Protein AF-A0AAE7NKX2-F1 (afdb_monomer_lite)

Structure (mmCIF, N/CA/C/O backbone):
data_AF-A0AAE7NKX2-F1
#
_entry.id   AF-A0AAE7NKX2-F1
#
loop_
_atom_site.group_PDB
_atom_site.id
_atom_site.type_symbol
_atom_site.label_atom_id
_atom_site.label_alt_id
_atom_site.label_comp_id
_atom_site.label_asym_id
_atom_site.label_entity_id
_atom_site.label_seq_id
_atom_site.pdbx_PDB_ins_code
_atom_site.Cartn_x
_atom_site.Cartn_y
_atom_site.Cartn_z
_atom_site.occupancy
_atom_site.B_iso_or_equiv
_atom_site.auth_seq_id
_atom_site.auth_comp_id
_atom_site.auth_asym_id
_atom_site.auth_atom_id
_atom_site.pdbx_PDB_model_num
ATOM 1 N N . MET A 1 1 ? -3.525 2.422 -24.277 1.00 84.62 1 MET A N 1
ATOM 2 C CA . MET A 1 1 ? -3.599 3.412 -23.176 1.00 84.62 1 MET A CA 1
ATOM 3 C C . MET A 1 1 ? -2.216 4.013 -22.944 1.00 84.62 1 MET A C 1
ATOM 5 O O . MET A 1 1 ? -1.229 3.303 -23.113 1.00 84.62 1 MET A O 1
ATOM 9 N N . HIS A 1 2 ? -2.130 5.296 -22.589 1.00 95.62 2 HIS A N 1
ATOM 10 C CA . HIS A 1 2 ? -0.866 5.959 -22.235 1.00 95.62 2 HIS A CA 1
ATOM 11 C C . HIS A 1 2 ? -0.556 5.796 -20.740 1.00 95.62 2 HIS A C 1
ATOM 13 O O . HIS A 1 2 ? -1.452 5.557 -19.936 1.00 95.62 2 HIS A O 1
ATOM 19 N N . CYS A 1 3 ? 0.712 5.939 -20.360 1.00 96.94 3 CYS A N 1
ATOM 20 C CA . CYS A 1 3 ? 1.191 5.737 -18.993 1.00 96.94 3 CYS A CA 1
ATOM 21 C C . CYS A 1 3 ? 0.582 6.697 -17.960 1.00 96.94 3 CYS A C 1
ATOM 23 O O . CYS A 1 3 ? 0.403 6.315 -16.799 1.00 96.94 3 CYS A O 1
ATOM 25 N N . GLY A 1 4 ? 0.379 7.966 -18.323 1.00 97.25 4 GLY A N 1
ATOM 26 C CA . GLY A 1 4 ? -0.253 8.970 -17.462 1.00 97.25 4 GLY A CA 1
ATOM 27 C C . GLY A 1 4 ? 0.491 9.316 -16.163 1.00 97.25 4 GLY A C 1
ATOM 28 O O . GLY A 1 4 ? -0.044 10.052 -15.342 1.00 97.25 4 GLY A O 1
ATOM 29 N N . ALA A 1 5 ? 1.704 8.800 -15.927 1.00 97.38 5 ALA A N 1
ATOM 30 C CA . ALA A 1 5 ? 2.506 9.180 -14.761 1.00 97.38 5 ALA A CA 1
ATOM 31 C C . ALA A 1 5 ? 2.946 10.646 -14.877 1.00 97.38 5 ALA A C 1
ATOM 33 O O . ALA A 1 5 ? 3.238 11.112 -15.978 1.00 97.38 5 ALA A O 1
ATOM 34 N N . LYS A 1 6 ? 3.002 11.377 -13.759 1.00 97.88 6 LYS A N 1
ATOM 35 C CA . LYS A 1 6 ? 3.442 12.777 -13.755 1.00 97.88 6 LYS A CA 1
ATOM 36 C C . LYS A 1 6 ? 4.934 12.848 -14.090 1.00 97.88 6 LYS A C 1
ATOM 38 O O . LYS A 1 6 ? 5.750 12.266 -13.380 1.00 97.88 6 LYS A O 1
ATOM 43 N N . THR A 1 7 ? 5.287 13.543 -15.168 1.00 96.50 7 THR A N 1
ATOM 44 C CA . THR A 1 7 ? 6.688 13.768 -15.546 1.00 96.50 7 THR A CA 1
ATOM 45 C C . THR A 1 7 ? 7.305 14.894 -14.710 1.00 96.50 7 THR A C 1
ATOM 47 O O . THR A 1 7 ? 6.606 15.611 -13.990 1.00 96.50 7 THR A O 1
ATOM 50 N N . ARG A 1 8 ? 8.621 15.112 -14.846 1.00 96.44 8 ARG A N 1
ATOM 51 C CA . ARG A 1 8 ? 9.324 16.234 -14.193 1.00 96.44 8 ARG A CA 1
ATOM 52 C C . ARG A 1 8 ? 8.750 17.609 -14.553 1.00 96.44 8 ARG A C 1
ATOM 54 O O . ARG A 1 8 ? 8.765 18.497 -13.715 1.00 96.44 8 ARG A O 1
ATOM 61 N N . SER A 1 9 ? 8.205 17.775 -15.759 1.00 96.00 9 SER A N 1
ATOM 62 C CA . SER A 1 9 ? 7.543 19.015 -16.189 1.00 96.00 9 SER A CA 1
ATOM 63 C C . SER A 1 9 ? 6.093 19.136 -15.702 1.00 96.00 9 SER A C 1
ATOM 65 O O . SER A 1 9 ? 5.387 20.065 -16.082 1.00 96.00 9 SER A O 1
ATOM 67 N N . GLY A 1 10 ? 5.613 18.183 -14.898 1.00 96.94 10 GLY A N 1
ATOM 68 C CA . GLY A 1 10 ? 4.269 18.177 -14.327 1.00 96.94 10 GLY A CA 1
ATOM 69 C C . GLY A 1 10 ? 3.167 17.669 -15.258 1.00 96.94 10 GLY A C 1
ATOM 70 O O . GLY A 1 10 ? 2.055 17.435 -14.789 1.00 96.94 10 GLY A O 1
ATOM 71 N N . LYS A 1 11 ? 3.463 17.445 -16.542 1.00 97.44 11 LYS A N 1
ATOM 72 C CA . LYS A 1 11 ? 2.512 16.915 -17.530 1.00 97.44 11 LYS A CA 1
ATOM 73 C C . LYS A 1 11 ? 2.375 15.385 -17.414 1.00 97.44 11 LYS A C 1
ATOM 75 O O . LYS A 1 11 ? 3.302 14.721 -16.945 1.00 97.44 11 LYS A O 1
ATOM 80 N N . PRO A 1 12 ? 1.250 14.790 -17.848 1.00 97.94 12 PRO A N 1
ATOM 81 C CA . PRO A 1 12 ? 1.107 13.338 -17.889 1.00 97.94 12 PRO A CA 1
ATOM 82 C C . PRO A 1 12 ? 2.014 12.712 -18.957 1.00 97.94 12 PRO A C 1
ATOM 84 O O . PRO A 1 12 ? 2.147 13.226 -20.070 1.00 97.94 12 PRO A O 1
ATOM 87 N N . CYS A 1 13 ? 2.619 11.572 -18.627 1.00 97.94 13 CYS A N 1
ATOM 88 C CA . CYS A 1 13 ? 3.461 10.797 -19.528 1.00 97.94 13 CYS A CA 1
ATOM 89 C C . CYS A 1 13 ? 2.646 10.257 -20.713 1.00 97.94 13 CYS A C 1
ATOM 91 O O . CYS A 1 13 ? 1.693 9.499 -20.523 1.00 97.94 13 CYS A O 1
ATOM 93 N N . GLN A 1 14 ? 3.080 10.615 -21.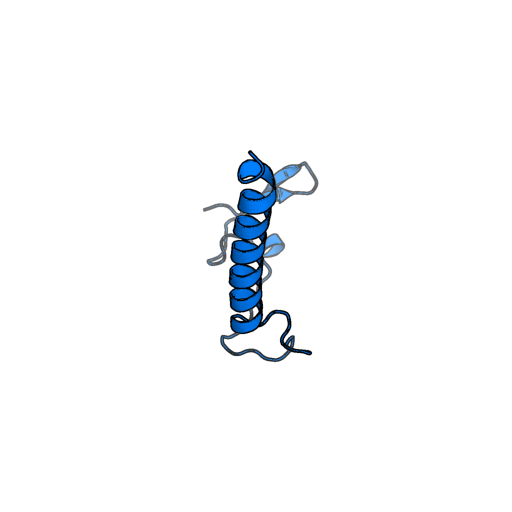923 1.00 97.25 14 GLN A N 1
ATOM 94 C CA . GLN A 1 14 ? 2.446 10.233 -23.190 1.00 97.25 14 GLN A CA 1
ATOM 95 C C . GLN A 1 14 ? 2.994 8.926 -23.780 1.00 97.25 14 GLN A C 1
ATOM 97 O O . GLN A 1 14 ? 2.555 8.491 -24.834 1.00 97.25 14 GLN A O 1
ATOM 102 N N . SER A 1 15 ? 3.963 8.274 -23.133 1.00 96.56 15 SER A N 1
ATOM 103 C CA . SER A 1 15 ? 4.445 6.968 -23.592 1.00 96.56 15 SER A CA 1
ATOM 104 C C . SER A 1 15 ? 3.359 5.902 -23.441 1.00 96.56 15 SER A C 1
ATOM 106 O O . SER A 1 15 ? 2.555 5.959 -22.505 1.00 96.56 15 SER A O 1
ATOM 108 N N . LEU A 1 16 ? 3.374 4.893 -24.314 1.00 96.75 16 LEU A N 1
ATOM 109 C CA . LEU A 1 16 ? 2.469 3.747 -24.218 1.00 96.75 16 LEU A CA 1
ATOM 110 C C . LEU A 1 16 ? 2.647 3.012 -22.883 1.00 96.75 16 LEU A C 1
ATOM 112 O O . LEU A 1 16 ? 3.767 2.828 -22.391 1.00 96.75 16 LEU A O 1
ATOM 116 N N . ALA A 1 17 ? 1.524 2.622 -22.285 1.00 95.94 17 ALA A N 1
ATOM 117 C CA . AL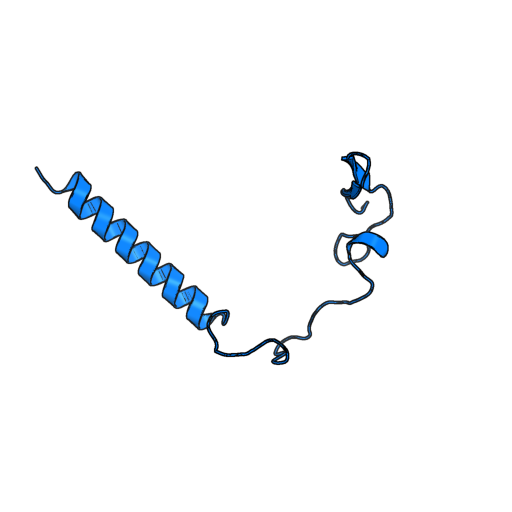A A 1 17 ? 1.511 1.776 -21.105 1.00 95.94 17 ALA A CA 1
ATOM 118 C C . ALA A 1 17 ? 1.815 0.319 -21.482 1.00 95.94 17 ALA A C 1
ATOM 120 O O . ALA A 1 17 ? 1.360 -0.180 -22.508 1.00 95.94 17 ALA A O 1
ATOM 121 N N . MET A 1 18 ? 2.559 -0.359 -20.616 1.00 93.12 18 MET A N 1
ATOM 122 C CA . MET A 1 18 ? 2.687 -1.814 -20.587 1.00 93.12 18 MET A CA 1
ATOM 123 C C . MET A 1 18 ? 1.438 -2.416 -19.907 1.00 93.12 18 MET A C 1
ATOM 125 O O . MET A 1 18 ? 0.613 -1.658 -19.384 1.00 93.12 18 MET A O 1
ATOM 129 N N . PRO A 1 19 ? 1.288 -3.754 -19.831 1.00 91.62 19 PRO A N 1
ATOM 130 C CA . PRO A 1 19 ? 0.142 -4.382 -19.163 1.00 91.62 19 PRO A CA 1
ATOM 131 C C . PRO A 1 19 ? -0.071 -3.956 -17.698 1.00 91.62 19 PRO A C 1
ATOM 133 O O . PRO A 1 19 ? -1.188 -4.018 -17.200 1.00 91.62 19 PRO A O 1
ATOM 136 N N . ASN A 1 20 ? 0.972 -3.462 -17.018 1.00 88.31 20 ASN A N 1
ATOM 137 C CA . ASN A 1 20 ? 0.885 -2.908 -15.660 1.00 88.31 20 ASN A CA 1
ATOM 138 C C . ASN A 1 20 ? 0.315 -1.470 -15.592 1.00 88.31 20 ASN A C 1
ATOM 140 O O . ASN A 1 20 ? 0.311 -0.859 -14.524 1.00 88.31 20 ASN A O 1
ATOM 144 N N . GLY A 1 21 ? -0.115 -0.893 -16.719 1.00 92.75 21 GLY A N 1
ATOM 145 C CA . GLY A 1 21 ? -0.703 0.449 -16.794 1.00 92.75 21 GLY A CA 1
ATOM 146 C C . GLY A 1 21 ? 0.307 1.604 -16.801 1.00 92.75 21 GLY A C 1
ATOM 147 O O . GLY A 1 21 ? -0.089 2.766 -16.894 1.00 92.75 21 GLY A O 1
ATOM 148 N N . ARG A 1 22 ? 1.617 1.332 -16.743 1.00 94.94 22 ARG A N 1
ATOM 149 C CA . ARG A 1 22 ? 2.688 2.345 -16.786 1.00 94.94 22 ARG A CA 1
ATOM 150 C C . ARG A 1 22 ? 3.660 2.059 -17.931 1.00 94.94 22 ARG A C 1
ATOM 152 O O . ARG A 1 22 ? 3.722 0.946 -18.430 1.00 94.94 22 ARG A O 1
ATOM 159 N N . CYS A 1 23 ? 4.407 3.057 -18.404 1.00 95.62 23 CYS A N 1
ATOM 160 C CA . CYS A 1 23 ? 5.432 2.823 -19.429 1.00 95.62 23 CYS A CA 1
ATOM 161 C C . CYS A 1 23 ? 6.674 2.172 -18.812 1.00 95.62 23 CYS A C 1
ATOM 163 O O . CYS A 1 23 ? 6.872 2.254 -17.603 1.00 95.62 23 CYS A O 1
ATOM 165 N N . ARG A 1 24 ? 7.565 1.617 -19.640 1.00 94.69 24 ARG A N 1
ATOM 166 C CA . ARG A 1 24 ? 8.846 1.023 -19.206 1.00 94.69 24 ARG A CA 1
ATOM 167 C C . ARG A 1 24 ? 9.632 1.900 -18.223 1.00 94.69 24 ARG A C 1
ATOM 169 O O . ARG A 1 24 ? 10.210 1.384 -17.276 1.00 94.69 24 ARG A O 1
ATOM 176 N N . MET A 1 25 ? 9.632 3.218 -18.435 1.00 94.31 25 MET A N 1
ATOM 177 C CA . MET A 1 25 ? 10.378 4.172 -17.605 1.00 94.31 25 MET A CA 1
ATOM 178 C C . MET A 1 25 ? 9.728 4.443 -16.241 1.00 94.31 25 MET A C 1
ATOM 180 O O . MET A 1 25 ? 10.443 4.631 -15.266 1.00 94.31 25 MET A O 1
ATOM 184 N N . HIS A 1 26 ? 8.394 4.477 -16.159 1.00 95.69 26 HIS A N 1
ATOM 185 C CA . HIS A 1 26 ? 7.678 4.789 -14.911 1.00 95.69 26 HIS A CA 1
ATOM 186 C C . HIS A 1 26 ? 7.194 3.544 -14.156 1.00 95.69 26 HIS A C 1
ATOM 188 O O . HIS A 1 26 ? 7.028 3.592 -12.944 1.00 95.69 26 HIS A O 1
ATOM 194 N N . GLY A 1 27 ? 6.924 2.449 -14.864 1.00 93.12 27 GLY A N 1
ATOM 195 C CA . GLY A 1 27 ? 6.438 1.185 -14.309 1.00 93.12 27 GLY A CA 1
ATOM 196 C C . GLY A 1 27 ? 7.524 0.147 -14.072 1.00 93.12 27 GLY A C 1
ATOM 197 O O . GLY A 1 27 ? 7.253 -0.859 -13.429 1.00 93.12 27 GLY A O 1
ATOM 198 N N . GLY A 1 28 ? 8.728 0.375 -14.606 1.00 91.19 28 GLY A N 1
ATOM 199 C CA . GLY A 1 28 ? 9.800 -0.614 -14.619 1.00 91.19 28 GLY A CA 1
ATOM 200 C C . GLY A 1 28 ? 9.473 -1.847 -15.478 1.00 91.19 28 GLY A C 1
ATOM 201 O O . GLY A 1 28 ? 8.321 -2.085 -15.834 1.00 91.19 28 GLY A O 1
ATOM 202 N N . PRO A 1 29 ? 10.482 -2.654 -15.836 1.00 86.81 29 PRO A N 1
ATOM 203 C CA . PRO A 1 29 ? 10.279 -3.858 -16.643 1.00 86.81 29 PRO A CA 1
ATOM 204 C C . PRO A 1 29 ? 9.752 -5.050 -15.829 1.00 86.81 29 PRO A C 1
ATOM 206 O O . PRO A 1 29 ? 9.384 -6.068 -16.406 1.00 86.81 29 PRO A O 1
ATOM 209 N N . SER A 1 30 ? 9.756 -4.957 -14.496 1.00 82.94 30 SER A N 1
ATOM 210 C CA . SER A 1 30 ? 9.412 -6.083 -13.631 1.00 82.94 30 SER A CA 1
ATOM 211 C C . SER A 1 30 ? 7.901 -6.348 -13.637 1.00 82.94 30 SER A C 1
ATOM 213 O O . SER A 1 30 ? 7.125 -5.409 -13.438 1.00 82.94 30 SER A O 1
ATOM 215 N N . PRO A 1 31 ? 7.461 -7.613 -13.781 1.00 78.50 31 PRO A N 1
ATOM 216 C CA . PRO A 1 31 ? 6.051 -7.990 -13.672 1.00 78.50 31 PRO A CA 1
ATOM 217 C C . PRO A 1 31 ? 5.501 -7.883 -12.236 1.00 78.50 31 PRO A C 1
ATOM 219 O O . PRO A 1 31 ? 4.319 -8.133 -12.010 1.00 78.50 31 PRO A O 1
ATOM 222 N N . GLY A 1 32 ? 6.336 -7.498 -11.265 1.00 82.25 32 GLY A N 1
ATOM 223 C CA . GLY A 1 32 ? 6.007 -7.489 -9.843 1.00 82.25 32 GLY A CA 1
ATOM 224 C C . GLY A 1 32 ? 6.478 -8.758 -9.134 1.00 82.25 32 GLY A C 1
ATOM 225 O O . GLY A 1 32 ? 7.061 -9.657 -9.736 1.00 82.25 32 GLY A O 1
ATOM 226 N N . ALA A 1 33 ? 6.266 -8.810 -7.818 1.00 84.94 33 ALA A N 1
ATOM 227 C CA . ALA A 1 33 ? 6.632 -9.973 -7.019 1.00 84.94 33 ALA A CA 1
ATOM 228 C C . ALA A 1 33 ? 5.704 -11.166 -7.321 1.00 84.94 33 ALA A C 1
ATOM 230 O O . ALA A 1 33 ? 4.490 -10.973 -7.439 1.00 84.94 33 ALA A O 1
ATOM 231 N N . PRO A 1 34 ? 6.235 -12.400 -7.384 1.00 86.88 34 PRO A N 1
ATOM 232 C CA . PRO A 1 34 ? 5.402 -13.588 -7.511 1.00 86.88 34 PRO A CA 1
ATOM 233 C C . PRO A 1 34 ? 4.506 -13.763 -6.278 1.00 86.88 34 PRO A C 1
ATOM 235 O O . PRO A 1 34 ? 4.830 -13.319 -5.169 1.00 86.88 34 PRO A O 1
ATOM 238 N N . LYS A 1 35 ? 3.366 -14.438 -6.462 1.00 85.06 35 LYS A N 1
ATOM 239 C CA . LYS A 1 35 ? 2.480 -14.800 -5.347 1.00 85.06 35 LYS A CA 1
ATOM 240 C C . LYS A 1 35 ? 3.249 -15.672 -4.348 1.00 85.06 35 LYS A C 1
ATOM 242 O O . LYS A 1 35 ? 3.933 -16.605 -4.748 1.00 85.06 35 LYS A O 1
ATOM 247 N N . GLY A 1 36 ? 3.135 -15.356 -3.059 1.00 85.12 36 GLY A N 1
ATOM 248 C CA . GLY A 1 36 ? 3.832 -16.080 -1.990 1.00 85.12 36 GLY A CA 1
ATOM 249 C C . GLY A 1 36 ? 5.290 -15.666 -1.764 1.00 85.12 36 GLY A C 1
ATOM 250 O O . GLY A 1 36 ? 5.962 -16.286 -0.948 1.00 85.12 36 GLY A O 1
ATOM 251 N N . ASN A 1 37 ? 5.786 -14.621 -2.438 1.00 88.25 37 ASN A N 1
ATOM 252 C CA . ASN A 1 37 ? 7.126 -14.089 -2.189 1.00 88.25 37 ASN A CA 1
ATOM 253 C C . ASN A 1 37 ? 7.332 -13.707 -0.706 1.00 88.25 37 ASN A C 1
ATOM 255 O O . ASN A 1 37 ? 6.599 -12.873 -0.172 1.00 88.25 37 ASN A O 1
ATOM 259 N N . GLN A 1 38 ? 8.377 -14.256 -0.078 1.00 87.56 38 GLN A N 1
ATOM 260 C CA . GLN A 1 38 ? 8.760 -13.969 1.310 1.00 87.56 38 GLN A CA 1
ATOM 261 C C . GLN A 1 38 ? 9.997 -13.065 1.441 1.00 87.56 38 GLN A C 1
ATOM 263 O O . GLN A 1 38 ? 10.366 -12.709 2.553 1.00 87.56 38 GLN A O 1
ATOM 268 N N . HIS A 1 39 ? 10.617 -12.617 0.342 1.00 87.38 39 HIS A N 1
ATOM 269 C CA . HIS A 1 39 ? 11.849 -11.811 0.389 1.00 87.38 39 HIS A CA 1
ATOM 270 C C . HIS A 1 39 ? 11.727 -10.517 1.213 1.00 87.38 39 HIS A C 1
ATOM 272 O O . HIS A 1 39 ? 12.709 -10.066 1.793 1.00 87.38 39 HIS A O 1
ATOM 278 N N . ASN A 1 40 ? 10.537 -9.908 1.267 1.00 86.25 40 ASN A N 1
ATOM 279 C CA . ASN A 1 40 ? 10.281 -8.711 2.078 1.00 86.25 40 ASN A CA 1
ATOM 280 C C . ASN A 1 40 ? 9.455 -9.011 3.344 1.00 86.25 40 ASN A C 1
ATOM 282 O O . ASN A 1 40 ? 8.951 -8.099 4.002 1.00 86.25 40 ASN A O 1
ATOM 286 N N . PHE A 1 41 ? 9.277 -10.289 3.680 1.00 89.50 41 PHE A N 1
ATOM 287 C CA . PHE A 1 41 ? 8.605 -10.707 4.901 1.00 89.50 41 PHE A CA 1
ATOM 288 C C . PHE A 1 41 ? 9.611 -10.695 6.054 1.00 89.50 41 PHE A C 1
ATOM 290 O O . PHE A 1 41 ? 10.549 -11.481 6.074 1.00 89.50 41 PHE A O 1
ATOM 297 N N . LYS A 1 42 ? 9.430 -9.774 7.006 1.00 89.25 42 LYS A N 1
ATOM 298 C CA . LYS A 1 42 ? 10.337 -9.624 8.158 1.00 89.25 42 LYS A CA 1
ATOM 299 C C . LYS A 1 42 ? 9.711 -10.125 9.457 1.00 89.25 42 LYS A C 1
ATOM 301 O O . LYS A 1 42 ? 10.236 -11.016 10.101 1.00 89.25 42 LYS A O 1
ATOM 306 N N . HIS A 1 43 ? 8.576 -9.544 9.835 1.00 91.62 43 HIS A N 1
ATOM 307 C CA . HIS A 1 43 ? 7.941 -9.767 11.141 1.00 91.62 43 HIS A CA 1
ATOM 308 C C . HIS A 1 43 ? 6.404 -9.803 11.047 1.00 91.62 43 HIS A C 1
ATOM 310 O O . HIS A 1 43 ? 5.702 -9.463 11.994 1.00 91.62 43 HIS A O 1
ATOM 316 N N . GLY A 1 44 ? 5.848 -10.109 9.869 1.00 91.62 44 GLY A N 1
ATOM 317 C CA . GLY A 1 44 ? 4.402 -10.303 9.681 1.00 91.62 44 GLY A CA 1
ATOM 318 C C . GLY A 1 44 ? 3.501 -9.068 9.809 1.00 91.62 44 GLY A C 1
ATOM 319 O O . GLY A 1 44 ? 2.328 -9.154 9.472 1.00 91.62 44 GLY A O 1
ATOM 320 N N . HIS A 1 45 ? 4.007 -7.897 10.207 1.00 93.50 45 HIS A N 1
ATOM 321 C CA . HIS A 1 45 ? 3.168 -6.707 10.434 1.00 93.50 45 HIS A CA 1
ATOM 322 C C . HIS A 1 45 ? 2.376 -6.263 9.189 1.00 93.50 45 HIS A C 1
ATOM 324 O O . HIS A 1 45 ? 1.288 -5.701 9.310 1.00 93.50 45 HIS A O 1
ATOM 330 N N . TYR A 1 46 ? 2.891 -6.523 7.988 1.00 92.25 46 TYR A N 1
ATOM 331 C CA . TYR A 1 46 ? 2.215 -6.224 6.720 1.00 92.25 46 TYR A CA 1
ATOM 332 C C . TYR A 1 46 ? 1.552 -7.450 6.076 1.00 92.25 46 TYR A C 1
ATOM 334 O O . TYR A 1 46 ? 1.189 -7.396 4.904 1.00 92.25 46 TYR A O 1
ATOM 342 N N . SER A 1 47 ? 1.391 -8.556 6.811 1.00 91.94 47 SER A N 1
ATOM 343 C CA . SER A 1 47 ? 0.631 -9.704 6.316 1.00 91.94 47 SER A CA 1
ATOM 344 C C . SER A 1 47 ? -0.844 -9.335 6.126 1.00 91.94 47 SER A C 1
ATOM 346 O O . SER A 1 47 ? -1.368 -8.424 6.776 1.00 91.94 47 SER A O 1
ATOM 348 N N . ALA A 1 48 ? -1.525 -10.062 5.238 1.00 91.56 48 ALA A N 1
ATOM 349 C CA . ALA A 1 48 ? -2.957 -9.887 5.014 1.00 91.56 48 ALA A CA 1
ATOM 350 C C . ALA A 1 48 ? -3.758 -10.075 6.316 1.00 91.56 48 ALA A C 1
ATOM 352 O O . ALA A 1 48 ? -4.625 -9.260 6.620 1.00 91.56 48 ALA A O 1
ATOM 353 N N . GLU A 1 49 ? -3.402 -11.084 7.117 1.00 94.56 49 GLU A N 1
ATOM 354 C CA . GLU A 1 49 ? -4.018 -11.357 8.419 1.00 94.56 49 GLU A CA 1
ATOM 355 C C . GLU A 1 49 ? -3.821 -10.195 9.405 1.00 94.56 49 GLU A C 1
ATOM 357 O O . GLU A 1 49 ? -4.784 -9.701 9.990 1.00 94.56 49 GLU A O 1
ATOM 362 N N . ALA A 1 50 ? -2.588 -9.695 9.557 1.00 96.25 50 ALA A N 1
ATOM 363 C CA . ALA A 1 50 ? -2.300 -8.597 10.478 1.00 96.25 50 ALA A CA 1
ATOM 364 C C . ALA A 1 50 ? -3.015 -7.301 10.062 1.00 96.25 50 ALA A C 1
ATOM 366 O O . ALA A 1 50 ? -3.492 -6.545 10.912 1.00 96.25 50 ALA A O 1
ATOM 367 N N . ILE A 1 51 ? -3.117 -7.040 8.753 1.00 96.88 51 ILE A N 1
ATOM 368 C CA . ILE A 1 51 ? -3.885 -5.911 8.215 1.00 96.88 51 ILE A CA 1
ATOM 369 C C . ILE A 1 51 ? -5.381 -6.079 8.510 1.00 96.88 51 ILE A C 1
ATOM 371 O O . ILE A 1 51 ? -6.008 -5.108 8.937 1.00 96.88 51 ILE A O 1
ATOM 375 N N . ALA A 1 52 ? -5.947 -7.273 8.305 1.00 97.94 52 ALA A N 1
ATOM 376 C CA . ALA A 1 52 ? -7.355 -7.557 8.585 1.00 97.94 52 ALA A CA 1
ATOM 377 C C . ALA A 1 52 ? -7.683 -7.334 10.069 1.00 97.94 52 ALA A C 1
ATOM 379 O O . ALA A 1 52 ? -8.538 -6.506 10.386 1.00 97.94 52 ALA A O 1
ATOM 380 N N . ARG A 1 53 ? -6.890 -7.925 10.971 1.00 98.00 53 ARG A N 1
ATOM 381 C CA . ARG A 1 53 ? -7.037 -7.749 12.424 1.00 98.00 53 ARG A CA 1
ATOM 382 C C . ARG A 1 53 ? -6.982 -6.275 12.840 1.00 98.00 53 ARG A C 1
ATOM 384 O O . ARG A 1 53 ? -7.797 -5.811 13.634 1.00 98.00 53 ARG A O 1
ATOM 391 N N . ARG A 1 54 ? -6.045 -5.493 12.285 1.00 97.69 54 ARG A N 1
ATOM 392 C CA . ARG A 1 54 ? -5.964 -4.046 12.569 1.00 97.69 54 ARG A CA 1
ATOM 393 C C . ARG A 1 54 ? -7.198 -3.281 12.101 1.00 97.69 54 ARG A C 1
ATOM 395 O O . ARG A 1 54 ? -7.598 -2.332 12.776 1.00 97.69 54 ARG A O 1
ATOM 402 N N . ARG A 1 55 ? -7.782 -3.643 10.955 1.00 98.38 55 ARG A N 1
ATOM 403 C CA . ARG A 1 55 ? -9.011 -3.009 10.450 1.00 98.38 55 ARG A CA 1
ATOM 404 C C . ARG A 1 55 ? -10.194 -3.292 11.369 1.00 98.38 55 ARG A C 1
ATOM 406 O O . ARG A 1 55 ? -10.909 -2.352 11.699 1.00 98.38 55 ARG A O 1
ATOM 413 N N . GLU A 1 56 ? -10.346 -4.532 11.823 1.00 98.44 56 GLU A N 1
ATOM 414 C CA . GLU A 1 56 ? -11.387 -4.927 12.781 1.00 98.44 56 GLU A CA 1
ATOM 415 C C . GLU A 1 56 ? -11.260 -4.148 14.094 1.00 98.44 56 GLU A C 1
ATOM 417 O O . GLU A 1 56 ? -12.211 -3.498 14.525 1.00 98.44 56 GLU A O 1
ATOM 422 N N . ILE A 1 57 ? -10.057 -4.110 14.678 1.00 98.44 57 ILE A N 1
ATOM 423 C CA . ILE A 1 57 ? -9.802 -3.354 15.913 1.00 98.44 57 ILE A CA 1
ATOM 424 C C . ILE A 1 57 ? -10.066 -1.857 15.704 1.00 98.44 57 ILE A C 1
ATOM 426 O O . ILE A 1 57 ? -10.681 -1.210 16.548 1.00 98.44 57 ILE A O 1
ATOM 430 N N . SER A 1 58 ? -9.644 -1.292 14.569 1.00 98.44 58 SER A N 1
ATOM 431 C CA . SER A 1 58 ? -9.885 0.124 14.260 1.00 98.44 58 SER A CA 1
ATOM 432 C C . SER A 1 58 ? -11.377 0.438 14.131 1.00 98.44 58 SER A C 1
ATOM 434 O O . SER A 1 58 ? -11.818 1.496 14.581 1.00 98.44 58 SER A O 1
ATOM 436 N N . ALA A 1 59 ? -12.157 -0.473 13.541 1.00 98.31 59 ALA A N 1
ATOM 437 C CA . ALA A 1 59 ? -13.608 -0.353 13.443 1.00 98.31 59 ALA A CA 1
ATOM 438 C C . ALA A 1 59 ? -14.268 -0.421 14.827 1.00 98.31 59 ALA A C 1
ATOM 440 O O . ALA A 1 59 ? -15.093 0.434 15.144 1.00 98.31 59 ALA A O 1
ATOM 441 N N . LEU A 1 60 ? -13.841 -1.355 15.683 1.00 98.06 60 LEU A N 1
ATOM 442 C CA . LEU A 1 60 ? -14.316 -1.452 17.065 1.00 98.06 60 LEU A CA 1
ATOM 443 C C . LEU A 1 60 ? -14.008 -0.179 17.864 1.00 98.06 60 LEU A C 1
ATOM 445 O O . LEU A 1 60 ? -14.893 0.376 18.508 1.00 98.06 60 LEU A O 1
ATOM 449 N N . ILE A 1 61 ? -12.773 0.325 17.782 1.00 98.25 61 ILE A N 1
ATOM 450 C CA . ILE A 1 61 ? -12.364 1.571 18.446 1.00 98.25 61 ILE A CA 1
ATOM 451 C C . ILE A 1 61 ? -13.204 2.751 17.952 1.00 98.25 61 ILE A C 1
ATOM 453 O O . ILE A 1 61 ? -13.566 3.618 18.745 1.00 98.25 61 ILE A O 1
ATOM 457 N N . ARG A 1 62 ? -13.515 2.808 16.652 1.00 97.56 62 ARG A N 1
ATOM 458 C CA . ARG A 1 62 ? -14.379 3.853 16.093 1.00 97.56 62 ARG A CA 1
ATOM 459 C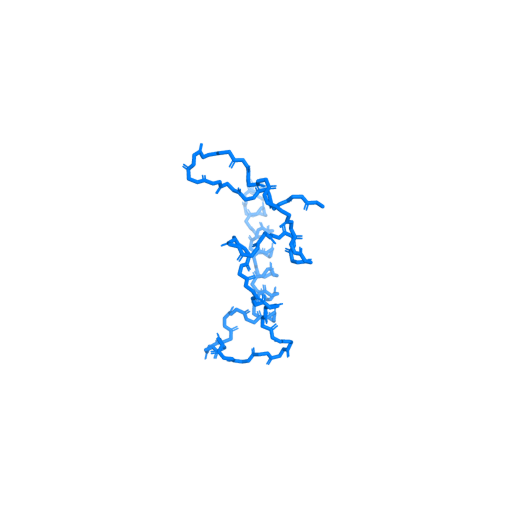 C . ARG A 1 62 ? -15.769 3.811 16.723 1.00 97.56 62 ARG A C 1
ATOM 461 O O . ARG A 1 62 ? -16.215 4.837 17.221 1.00 97.56 62 ARG A O 1
ATOM 468 N N . VAL A 1 63 ? -16.395 2.635 16.768 1.00 97.12 63 VAL A N 1
ATOM 469 C CA . VAL A 1 63 ? -17.713 2.453 17.397 1.00 97.12 63 VAL A CA 1
ATOM 470 C C . VAL A 1 63 ? -17.666 2.827 18.878 1.00 97.12 63 VAL A C 1
ATOM 472 O O . VAL A 1 63 ? -18.499 3.600 19.339 1.00 97.12 63 VAL A O 1
ATOM 475 N N . ALA A 1 64 ? -16.659 2.355 19.617 1.00 96.50 64 ALA A N 1
ATOM 476 C CA . ALA A 1 64 ? -16.505 2.672 21.035 1.00 96.50 64 ALA A CA 1
ATOM 477 C C . ALA A 1 64 ? -16.376 4.187 21.281 1.00 96.50 64 ALA A C 1
ATOM 479 O O . ALA A 1 64 ? -16.992 4.725 22.198 1.00 96.50 64 ALA A O 1
ATOM 480 N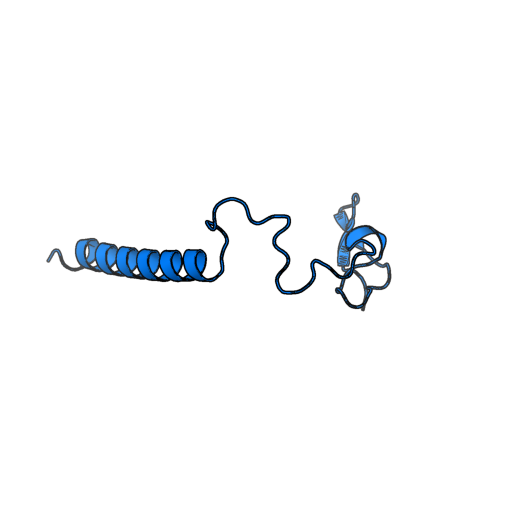 N . ARG A 1 65 ? -15.616 4.897 20.437 1.00 96.31 65 ARG A N 1
ATOM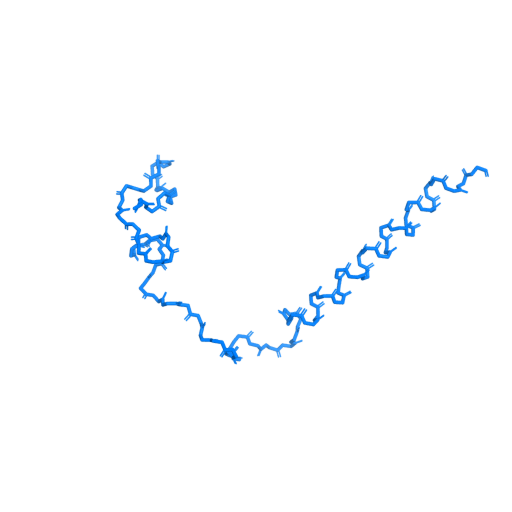 481 C CA . ARG A 1 65 ? -15.492 6.363 20.507 1.00 96.31 65 ARG A CA 1
ATOM 482 C C . ARG A 1 65 ? -16.811 7.073 20.223 1.00 96.31 65 ARG A C 1
ATOM 484 O O . ARG A 1 65 ? -17.098 8.065 20.887 1.00 96.31 65 ARG A O 1
ATOM 491 N N . ASP A 1 66 ? -17.586 6.586 19.259 1.00 95.69 66 ASP A N 1
ATOM 492 C CA . ASP A 1 66 ? -18.886 7.169 18.923 1.00 95.69 66 ASP A CA 1
ATOM 493 C C . ASP A 1 66 ? -19.887 6.974 20.071 1.00 95.69 66 ASP A C 1
ATOM 495 O O . ASP A 1 66 ? -20.598 7.914 20.418 1.00 95.69 66 ASP A O 1
ATOM 499 N N . VAL A 1 67 ? -19.875 5.808 20.729 1.00 94.25 67 VAL A N 1
ATOM 500 C CA . VAL A 1 67 ? -20.681 5.551 21.936 1.00 94.25 67 VAL A CA 1
ATOM 501 C C . VAL A 1 67 ? -20.290 6.489 23.076 1.00 94.25 67 VAL A C 1
ATOM 503 O O . VAL A 1 67 ? -21.163 7.100 23.678 1.00 94.25 67 VAL A O 1
ATOM 506 N N . ILE A 1 68 ? -18.995 6.663 23.357 1.00 94.31 68 ILE A N 1
ATOM 507 C CA . ILE A 1 68 ? -18.537 7.564 24.432 1.00 94.31 68 ILE A CA 1
ATOM 508 C C . ILE A 1 68 ? -18.928 9.018 24.143 1.00 94.31 68 ILE A C 1
ATOM 510 O O . ILE A 1 68 ? -19.323 9.745 25.049 1.00 94.31 68 ILE A O 1
ATOM 514 N N . ARG A 1 69 ? -18.809 9.458 22.885 1.00 92.25 69 ARG A N 1
ATOM 515 C CA . ARG A 1 69 ? -19.089 10.847 22.503 1.00 92.25 69 ARG A CA 1
ATOM 516 C C . ARG A 1 69 ? -20.584 11.165 22.475 1.00 92.25 69 ARG A C 1
ATOM 518 O O . ARG A 1 69 ? -20.957 12.269 22.846 1.00 92.25 69 ARG A O 1
ATOM 525 N N . ASN A 1 70 ? -21.410 10.227 22.010 1.00 84.88 70 ASN A N 1
ATOM 526 C CA . ASN A 1 70 ? -22.827 10.473 21.719 1.00 84.88 70 ASN A CA 1
ATOM 527 C C . ASN A 1 70 ? -23.788 9.789 22.708 1.00 84.88 70 ASN A C 1
ATOM 529 O O . ASN A 1 70 ? -24.986 10.043 22.657 1.00 84.88 70 ASN A O 1
ATOM 533 N N . GLY A 1 71 ? -23.287 8.899 23.568 1.00 65.12 71 GLY A N 1
ATOM 534 C CA . GLY A 1 71 ? -24.052 8.195 24.602 1.00 65.12 71 GLY A CA 1
ATOM 535 C C . GLY A 1 71 ? -23.981 8.844 25.986 1.00 65.12 71 GLY A C 1
ATOM 536 O O . GLY A 1 71 ? -24.569 8.316 26.921 1.00 65.12 71 GLY A O 1
ATOM 537 N N . ALA A 1 72 ? -23.270 9.966 26.131 1.00 61.94 72 ALA A N 1
ATOM 538 C CA . ALA A 1 72 ? -23.329 10.816 27.315 1.00 61.94 72 ALA A CA 1
ATOM 539 C C . ALA A 1 72 ? -24.476 11.831 27.159 1.00 61.94 72 ALA A C 1
ATOM 541 O O . ALA A 1 72 ? -24.240 12.989 26.823 1.00 61.94 72 ALA A O 1
ATOM 542 N N . ASN A 1 73 ? -25.708 11.359 27.352 1.00 53.16 73 ASN A N 1
ATOM 543 C CA . ASN A 1 73 ? -26.878 12.169 27.701 1.00 53.16 73 ASN A CA 1
ATOM 544 C C . ASN A 1 73 ? -27.502 11.562 28.954 1.00 53.16 73 ASN A C 1
ATOM 546 O O . ASN A 1 73 ? -27.713 10.328 28.940 1.00 53.16 73 ASN A O 1
#

Organism: NCBI:txid858423

InterPro domains:
  IPR047675 Putative zinc-binding domain [NF041373] (3-33)

Secondary structure (DSSP, 8-state):
-B--PBPTTSSBP-SBP-TTSS-HHHH-S---PPTT--TT-SSSTTSHHHHHHHHHHHHHHHHHHHHHHHS--

Radius of gyration: 21.02 Å; chains: 1; bounding box: 39×35×52 Å

pLDDT: mean 91.95, std 8.21, range [53.16, 98.44]

Foldseek 3Di:
DALQDQDPVRGGGRHRDDPVSHDCVPPNPDPDDDPPDCPVPDPCCPPPVNVVVVVVVVVVVVVVVCCVVPVPD

Sequence (73 aa):
MHCGAKTRSGKPCQSLAMPNGRCRMHGGPSPGAPKGNQHNFKHGHY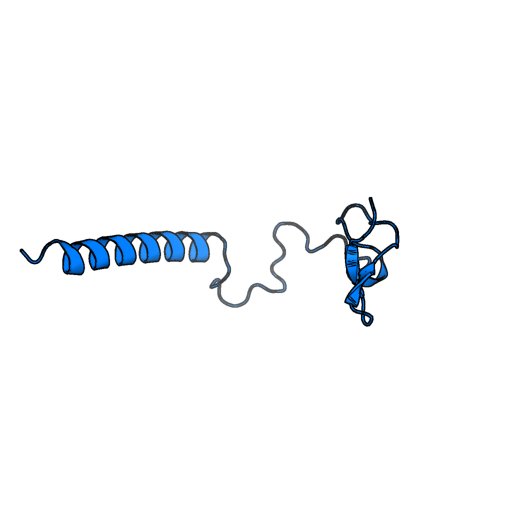SAEAIARRREISALIRVARDVIRNGAN